Protein AF-A0AAX3JP48-F1 (afdb_monomer)

Nearest PDB structures (foldseek):
  6hpn-assembly1_A  TM=8.699E-01  e=1.052E-04  Borreliella spielmanii A14S
  4aly-assembly1_A  TM=8.432E-01  e=1.158E-04  Borreliella burgdorferi B31
  6fzz-assembly1_A  TM=7.876E-01  e=3.857E-05  Borreliella spielmanii A14S
  7sqc-assembly1_1W  TM=2.234E-01  e=4.475E+00  Chlamydomonas reinhardtii

Sequence (170 aa):
MGAFKILKLTENSKTINSSENKNIRQKLYSSLDWKENTIQKFGQILNAIAINDTKKLTESILEAGVTYTQSNFEETVKTINTKKDNLKKLTLEELKDIKNNLERVEELRKKWQDTVDKIIAEHEADTSGIKSNEETLRNYVDSQYNTILKTELPKIKGLYQKITNNLSKI

Organism: NCBI:txid47466

Mean predicted aligned error: 3.37 Å

Secondary structure (DSSP, 8-state):
--HHHH-B-TTT--BTTSSTTHHHHHHHHHHTTT-HHHHHHHHHHHHHHHTT-TT-HHHHHHIIIIIIIIIHHHHHHHHHHHHGGGGGGS-HHHHHHHHHHHHHHHHHHHHHHHHHHHHHHHHHTTGGGTTS-HHHHHHHHHHHHHHIIIIITTHHHHHHHHHHHHHTT-

Radius of gyration: 17.83 Å; Cα contacts (8 Å, |Δi|>4): 174; chains: 1; bounding box: 47×26×49 Å

pLDDT: mean 94.29, std 5.16, range [60.75, 98.69]

InterPro domains:
  IPR008421 Borrelia lipoprotein paralogus family 54/60 [PF05714] (4-164)

Foldseek 3Di:
DFQQCPDADPVPRDGCPDPVNVLLVVQLCVLLVVPVVLCVLLRVLLRLLNVPVPPCVSVLLSCLRRPLQRPLLVVLVVLCVVCVVVCVVADPVLVVLLVVLNVLSVVLSVVSNVLSVVLSVCVVVCPVVCVVGSVSSNVVCCVPCVCSSPPVSNCSVVSSVSNNVSSVVD

Structure (mmCIF, N/CA/C/O backbone):
data_AF-A0AAX3JP48-F1
#
_entry.id   AF-A0AAX3JP48-F1
#
loop_
_atom_site.group_PDB
_atom_site.id
_atom_site.type_symbol
_atom_site.label_atom_id
_atom_site.label_alt_id
_atom_site.label_comp_id
_atom_site.label_asym_id
_atom_site.label_entity_id
_atom_site.label_seq_id
_atom_site.pdbx_PDB_ins_code
_atom_site.Cartn_x
_atom_site.Cartn_y
_atom_site.Cartn_z
_atom_site.occupancy
_atom_site.B_iso_or_equiv
_atom_site.auth_seq_id
_atom_site.auth_comp_id
_atom_site.auth_asym_id
_atom_site.auth_atom_id
_atom_site.pdbx_PDB_model_num
ATOM 1 N N . MET A 1 1 ? 20.618 -4.641 -9.709 1.00 60.75 1 MET A N 1
ATOM 2 C CA . MET A 1 1 ? 20.555 -4.003 -8.369 1.00 60.75 1 MET A CA 1
ATOM 3 C C . MET A 1 1 ? 19.085 -3.921 -7.959 1.00 60.75 1 MET A C 1
ATOM 5 O O . MET A 1 1 ? 18.270 -3.763 -8.850 1.00 60.75 1 MET A O 1
ATOM 9 N N . GLY A 1 2 ? 18.723 -4.130 -6.686 1.00 81.88 2 GLY A N 1
ATOM 10 C CA . GLY A 1 2 ? 17.310 -4.207 -6.267 1.00 81.88 2 GLY A CA 1
ATOM 11 C C . GLY A 1 2 ? 16.844 -2.969 -5.498 1.00 81.88 2 GLY A C 1
ATOM 12 O O . GLY A 1 2 ? 17.607 -2.464 -4.675 1.00 81.88 2 GLY A O 1
ATOM 13 N N . ALA A 1 3 ? 15.601 -2.533 -5.711 1.00 87.19 3 ALA A N 1
ATOM 14 C CA . ALA A 1 3 ? 14.965 -1.360 -5.110 1.00 87.19 3 ALA A CA 1
ATOM 15 C C . ALA A 1 3 ? 15.175 -1.305 -3.587 1.00 87.19 3 ALA A C 1
ATOM 17 O O . ALA A 1 3 ? 15.675 -0.319 -3.050 1.00 87.19 3 ALA A O 1
ATOM 18 N N . PHE A 1 4 ? 14.932 -2.409 -2.877 1.00 91.06 4 PHE A N 1
ATOM 19 C CA . PHE A 1 4 ? 15.101 -2.448 -1.419 1.00 91.06 4 PHE A CA 1
ATOM 20 C C . PHE A 1 4 ? 16.545 -2.305 -0.931 1.00 91.06 4 PHE A C 1
ATOM 22 O O . PHE A 1 4 ? 16.765 -1.969 0.232 1.00 91.06 4 PHE A O 1
ATOM 29 N N . LYS A 1 5 ? 17.537 -2.577 -1.784 1.00 89.50 5 LYS A N 1
ATOM 30 C CA . LYS A 1 5 ? 18.953 -2.419 -1.429 1.00 89.50 5 LYS A CA 1
ATOM 31 C C . LYS A 1 5 ? 19.428 -0.973 -1.566 1.00 89.50 5 LYS A C 1
ATOM 33 O O . LYS A 1 5 ? 20.449 -0.646 -0.972 1.00 89.50 5 LYS A O 1
ATOM 38 N N . ILE A 1 6 ? 18.712 -0.135 -2.316 1.00 87.56 6 ILE A N 1
ATOM 39 C CA . ILE A 1 6 ? 19.111 1.254 -2.592 1.00 87.56 6 ILE A CA 1
ATOM 40 C C . ILE A 1 6 ? 18.221 2.283 -1.897 1.00 87.56 6 ILE A C 1
ATOM 42 O O . ILE A 1 6 ? 18.716 3.321 -1.467 1.00 87.56 6 ILE A O 1
ATOM 46 N N . LEU A 1 7 ? 16.936 1.979 -1.715 1.00 86.88 7 LEU A N 1
ATOM 47 C CA . LEU A 1 7 ? 15.995 2.880 -1.059 1.00 86.88 7 LEU A CA 1
ATOM 48 C C . LEU A 1 7 ? 16.221 2.864 0.445 1.00 86.88 7 LEU A C 1
ATOM 50 O O . LEU A 1 7 ? 16.200 1.797 1.068 1.00 86.88 7 LEU A O 1
ATOM 54 N N . LYS A 1 8 ? 16.425 4.052 1.011 1.00 86.81 8 LYS A N 1
ATOM 55 C CA . LYS A 1 8 ? 16.599 4.282 2.444 1.00 86.81 8 LYS A CA 1
ATOM 56 C C . LYS A 1 8 ? 15.336 4.890 3.024 1.00 86.81 8 LYS A C 1
ATOM 58 O O . LYS A 1 8 ? 14.752 5.783 2.420 1.00 86.81 8 LYS A O 1
ATOM 63 N N . LEU A 1 9 ? 14.942 4.430 4.204 1.00 82.12 9 LEU A N 1
ATOM 64 C CA . LEU A 1 9 ? 13.871 5.080 4.948 1.00 82.12 9 LEU A CA 1
ATOM 65 C C . LEU A 1 9 ? 14.385 6.374 5.564 1.00 82.12 9 LEU A C 1
ATOM 67 O O . LEU A 1 9 ? 15.464 6.395 6.158 1.00 82.12 9 LEU A O 1
ATOM 71 N N . THR A 1 10 ? 13.586 7.432 5.484 1.00 81.62 10 THR A N 1
ATOM 72 C CA . THR A 1 10 ? 13.906 8.725 6.100 1.00 81.62 10 THR A CA 1
ATOM 73 C C . THR A 1 10 ? 14.058 8.607 7.619 1.00 81.62 10 THR A C 1
ATOM 75 O O . THR A 1 10 ? 14.935 9.239 8.196 1.00 81.62 10 THR A O 1
ATOM 78 N N . GLU A 1 11 ? 13.257 7.750 8.259 1.00 82.06 11 GLU A N 1
ATOM 79 C CA . GLU A 1 11 ? 13.178 7.607 9.721 1.00 82.06 11 GLU A CA 1
ATOM 80 C C . GLU A 1 11 ? 14.475 7.103 10.367 1.00 82.06 11 GLU A C 1
ATOM 82 O O . GLU A 1 11 ? 14.822 7.522 11.467 1.00 82.06 11 GLU A O 1
ATOM 87 N N . ASN A 1 12 ? 15.195 6.193 9.704 1.00 84.69 12 ASN A N 1
ATOM 88 C CA . ASN A 1 12 ? 16.387 5.556 10.274 1.00 84.69 12 ASN A CA 1
ATOM 89 C C . ASN A 1 12 ? 17.603 5.544 9.340 1.00 84.69 12 ASN A C 1
ATOM 91 O O . ASN A 1 12 ? 18.641 4.990 9.697 1.00 84.69 12 ASN A O 1
ATOM 95 N N . SER A 1 13 ? 17.490 6.135 8.145 1.00 88.25 13 SER A N 1
ATOM 96 C CA . SER A 1 13 ? 18.528 6.170 7.103 1.00 88.25 13 SER A CA 1
ATOM 97 C C . SER A 1 13 ? 19.049 4.795 6.648 1.00 88.25 13 SER A C 1
ATOM 99 O O . SER A 1 13 ? 20.018 4.720 5.884 1.00 88.25 13 SER A O 1
ATOM 101 N N . LYS A 1 14 ? 18.413 3.694 7.074 1.00 91.19 14 LYS A N 1
ATOM 102 C CA . LYS A 1 14 ? 18.752 2.326 6.672 1.00 91.19 14 LYS A CA 1
ATOM 103 C C . LYS A 1 14 ? 17.962 1.929 5.435 1.00 91.19 14 LYS A C 1
ATOM 105 O O . LYS A 1 14 ? 16.864 2.425 5.183 1.00 91.19 14 LYS A O 1
ATOM 110 N N . THR A 1 15 ? 18.531 1.020 4.649 1.00 92.44 15 THR A N 1
ATOM 111 C CA . THR A 1 15 ? 17.883 0.525 3.432 1.00 92.44 15 THR A CA 1
ATOM 112 C C . THR A 1 15 ? 16.679 -0.346 3.766 1.00 92.44 15 THR A C 1
ATOM 114 O O . THR A 1 15 ? 16.639 -0.983 4.819 1.00 92.44 15 THR A O 1
ATOM 117 N N . ILE A 1 16 ? 15.696 -0.433 2.873 1.00 91.62 16 ILE A N 1
ATOM 118 C CA . ILE A 1 16 ? 14.503 -1.271 3.093 1.00 91.62 16 ILE A CA 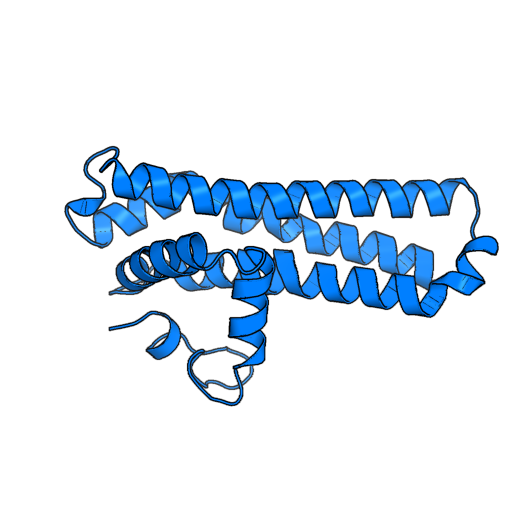1
ATOM 119 C C . ILE A 1 16 ? 14.871 -2.751 3.270 1.00 91.62 16 ILE A C 1
ATOM 121 O O . ILE A 1 16 ? 14.158 -3.485 3.950 1.00 91.62 16 ILE A O 1
ATOM 125 N N . ASN A 1 17 ? 15.994 -3.206 2.708 1.00 93.00 17 ASN A N 1
ATOM 126 C CA . ASN A 1 17 ? 16.496 -4.570 2.877 1.00 93.00 17 ASN A CA 1
ATOM 127 C C . ASN A 1 17 ? 17.091 -4.852 4.272 1.00 93.00 17 ASN A C 1
ATOM 129 O O . ASN A 1 17 ? 17.340 -6.013 4.594 1.00 93.00 17 ASN A O 1
ATOM 133 N N . SER A 1 18 ? 17.332 -3.835 5.103 1.00 93.94 18 SER A N 1
ATOM 134 C CA . SER A 1 18 ? 17.909 -4.042 6.433 1.00 93.94 18 SER A CA 1
ATOM 135 C C . SER A 1 18 ? 16.981 -4.874 7.333 1.00 93.94 18 SER A C 1
ATOM 137 O O . SER A 1 18 ? 15.763 -4.946 7.118 1.00 93.94 18 SER A O 1
ATOM 139 N N . SER A 1 19 ? 17.544 -5.550 8.335 1.00 93.94 19 SER A N 1
ATOM 140 C CA . SER A 1 19 ? 16.766 -6.366 9.277 1.00 93.94 19 SER A CA 1
ATOM 141 C C . SER A 1 19 ? 15.770 -5.519 10.073 1.00 93.94 19 SER A C 1
ATOM 143 O O . SER A 1 19 ? 14.645 -5.964 10.300 1.00 93.94 19 SER A O 1
ATOM 145 N N . GLU A 1 20 ? 16.134 -4.279 10.409 1.00 92.81 20 GLU A N 1
ATOM 146 C CA . GLU A 1 20 ? 15.275 -3.332 11.131 1.00 92.81 20 GLU A CA 1
ATOM 147 C C . GLU A 1 20 ? 14.036 -2.941 10.319 1.00 92.81 20 GLU A C 1
ATOM 149 O O . GLU A 1 20 ? 12.974 -2.686 10.879 1.00 92.81 20 GLU A O 1
ATOM 154 N N . ASN A 1 21 ? 14.143 -2.978 8.990 1.00 94.12 21 ASN A N 1
ATOM 155 C CA . ASN A 1 21 ? 13.076 -2.589 8.073 1.00 94.12 21 ASN A CA 1
ATOM 156 C C . ASN A 1 21 ? 12.239 -3.784 7.583 1.00 94.12 21 ASN A C 1
ATOM 158 O O . ASN A 1 21 ? 11.490 -3.673 6.610 1.00 94.12 21 ASN A O 1
ATOM 162 N N . LYS A 1 22 ? 12.312 -4.937 8.271 1.00 95.50 22 LYS A N 1
ATOM 163 C CA . LYS A 1 22 ? 11.501 -6.128 7.953 1.00 95.50 22 LYS A CA 1
ATOM 164 C C . LYS A 1 22 ? 10.003 -5.817 7.917 1.00 95.50 22 LYS A C 1
ATOM 166 O O . LYS A 1 22 ? 9.331 -6.259 6.988 1.00 95.50 22 LYS A O 1
ATOM 171 N N . ASN A 1 23 ? 9.504 -5.031 8.872 1.00 94.75 23 ASN A N 1
ATOM 172 C CA . ASN A 1 23 ? 8.088 -4.661 8.947 1.00 94.75 23 ASN A CA 1
ATOM 173 C C . ASN A 1 23 ? 7.622 -3.894 7.697 1.00 94.75 23 ASN A C 1
ATOM 175 O O . ASN A 1 23 ? 6.545 -4.151 7.177 1.00 94.75 23 ASN A O 1
ATOM 179 N N . ILE A 1 24 ? 8.457 -3.005 7.151 1.00 95.06 24 ILE A N 1
ATOM 180 C CA . ILE A 1 24 ? 8.131 -2.261 5.924 1.00 95.06 24 ILE A CA 1
ATOM 181 C C . ILE A 1 24 ? 7.936 -3.207 4.739 1.00 95.06 24 ILE A C 1
ATOM 183 O O . ILE A 1 24 ? 6.965 -3.076 3.996 1.00 95.06 24 ILE A O 1
ATOM 187 N N . ARG A 1 25 ? 8.812 -4.210 4.594 1.00 95.88 25 ARG A N 1
ATOM 188 C CA . ARG A 1 25 ? 8.663 -5.233 3.548 1.00 95.88 25 ARG A CA 1
ATOM 189 C C . ARG A 1 25 ? 7.392 -6.050 3.749 1.00 95.88 25 ARG A C 1
ATOM 191 O O . ARG A 1 25 ? 6.640 -6.237 2.802 1.00 95.88 25 ARG A O 1
ATOM 198 N N . GLN A 1 26 ? 7.127 -6.482 4.983 1.00 97.38 26 GLN A N 1
ATOM 199 C CA . GLN A 1 26 ? 5.907 -7.223 5.318 1.00 97.38 26 GLN A CA 1
ATOM 200 C C . GLN A 1 26 ? 4.650 -6.414 5.000 1.00 97.38 26 GLN A C 1
ATOM 202 O O . GLN A 1 26 ? 3.720 -6.962 4.426 1.00 97.38 26 GLN A O 1
ATOM 207 N N . LYS A 1 27 ? 4.639 -5.111 5.288 1.00 97.69 27 LYS A N 1
ATOM 208 C CA . LYS A 1 27 ? 3.519 -4.228 4.953 1.00 97.69 27 LYS A CA 1
ATOM 209 C C . LYS A 1 27 ? 3.304 -4.091 3.450 1.00 97.69 27 LYS A C 1
ATOM 211 O O . LYS A 1 27 ? 2.161 -4.143 3.011 1.00 97.69 27 LYS A O 1
ATOM 216 N N . LEU A 1 28 ? 4.370 -3.970 2.655 1.00 97.62 28 LEU A N 1
ATOM 217 C CA . LEU A 1 28 ? 4.227 -3.972 1.196 1.00 97.62 28 LEU A CA 1
ATOM 218 C C . LEU A 1 28 ? 3.664 -5.308 0.687 1.00 97.62 28 LEU A C 1
ATOM 220 O O . LEU A 1 28 ? 2.837 -5.323 -0.212 1.00 97.62 28 LEU A O 1
ATOM 224 N N . TYR A 1 29 ? 4.090 -6.435 1.257 1.00 98.31 29 TYR A N 1
ATOM 225 C CA . TYR A 1 29 ? 3.579 -7.747 0.851 1.00 98.31 29 TYR A CA 1
ATOM 226 C C . TYR A 1 29 ? 2.119 -7.943 1.269 1.00 98.31 29 TYR A C 1
ATOM 228 O O . TYR A 1 29 ? 1.308 -8.407 0.471 1.00 98.31 29 TYR A O 1
ATOM 236 N N . SER A 1 30 ? 1.762 -7.523 2.484 1.00 98.31 30 SER A N 1
ATOM 237 C CA . SER A 1 30 ? 0.384 -7.534 2.976 1.00 98.31 30 SER A CA 1
ATOM 238 C C . SER A 1 30 ? -0.535 -6.604 2.181 1.00 98.31 30 SER A C 1
ATOM 240 O O . SER A 1 30 ? -1.707 -6.927 2.029 1.00 98.31 30 SER A O 1
ATOM 242 N N . SER A 1 31 ? -0.036 -5.484 1.641 1.00 98.31 31 SER A N 1
ATOM 243 C CA . SER A 1 31 ? -0.848 -4.602 0.784 1.00 98.31 31 SER A CA 1
ATOM 244 C C . SER A 1 31 ? -1.244 -5.262 -0.543 1.00 98.31 31 SER A C 1
ATOM 246 O O . SER A 1 31 ? -2.193 -4.825 -1.193 1.00 98.31 31 SER A O 1
ATOM 248 N N . LEU A 1 32 ? -0.536 -6.329 -0.923 1.00 98.38 32 LEU A N 1
ATOM 249 C CA . LEU A 1 32 ? -0.777 -7.168 -2.097 1.00 98.38 32 LEU A CA 1
ATOM 250 C C . LEU A 1 32 ? -1.324 -8.554 -1.714 1.00 98.38 32 LEU A C 1
ATOM 252 O O . LEU A 1 32 ? -1.186 -9.508 -2.479 1.00 98.38 32 LEU A O 1
ATOM 256 N N . ASP A 1 33 ? -1.907 -8.678 -0.518 1.00 97.62 33 ASP A N 1
ATOM 257 C CA . ASP A 1 33 ? -2.492 -9.909 0.031 1.00 97.62 33 ASP A CA 1
ATOM 258 C C . ASP A 1 33 ? -1.550 -11.119 0.011 1.00 97.62 33 ASP A C 1
ATOM 260 O O . ASP A 1 33 ? -1.990 -12.257 -0.146 1.00 97.62 33 ASP A O 1
ATOM 264 N N . TRP A 1 34 ? -0.238 -10.891 0.134 1.00 97.88 34 TRP A N 1
ATOM 265 C CA . TRP A 1 34 ? 0.770 -11.953 0.064 1.00 97.88 34 TRP A CA 1
ATOM 266 C C . TRP A 1 34 ? 0.717 -12.785 -1.230 1.00 97.88 34 TRP A C 1
ATOM 268 O O . TRP A 1 34 ? 1.224 -13.907 -1.264 1.00 97.88 34 TRP A O 1
ATOM 278 N N . LYS A 1 35 ? 0.151 -12.241 -2.317 1.00 98.12 35 LYS A N 1
ATOM 279 C CA . LYS A 1 35 ? 0.127 -12.887 -3.635 1.00 98.12 35 LYS A CA 1
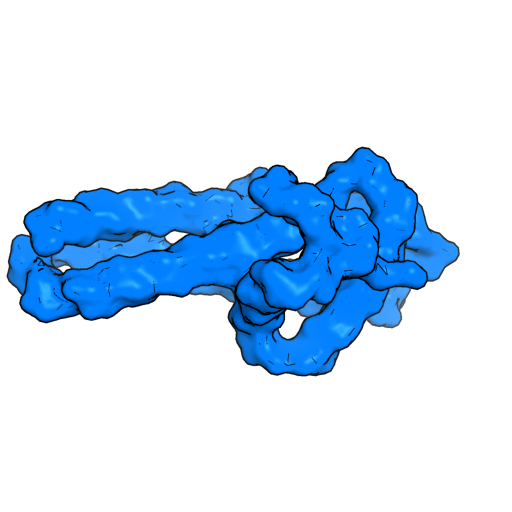ATOM 280 C C . LYS A 1 35 ? 1.549 -12.955 -4.190 1.00 98.12 35 LYS A C 1
ATOM 282 O O . LYS A 1 35 ? 2.019 -12.027 -4.844 1.00 98.12 35 LYS A O 1
ATOM 287 N N . GLU A 1 36 ? 2.245 -14.056 -3.912 1.00 97.38 36 GLU A N 1
ATOM 288 C CA . GLU A 1 36 ? 3.684 -14.200 -4.162 1.00 97.38 36 GLU A CA 1
ATOM 289 C C . GLU A 1 36 ? 4.067 -13.892 -5.614 1.00 97.38 36 GLU A C 1
ATOM 291 O O . GLU A 1 36 ? 4.990 -13.117 -5.851 1.00 97.38 36 GLU A O 1
ATOM 296 N N . ASN A 1 37 ? 3.316 -14.418 -6.584 1.00 97.75 37 ASN A N 1
ATOM 297 C CA . ASN A 1 37 ? 3.555 -14.154 -8.003 1.00 97.75 37 ASN A CA 1
ATOM 298 C C . ASN A 1 37 ? 3.440 -12.654 -8.346 1.00 97.75 37 ASN A C 1
ATOM 300 O O . ASN A 1 37 ? 4.309 -12.109 -9.024 1.00 97.75 37 ASN A O 1
ATOM 304 N N . THR A 1 38 ? 2.414 -11.966 -7.831 1.00 98.12 38 THR A N 1
ATOM 305 C CA . THR A 1 38 ? 2.251 -10.509 -7.987 1.00 98.12 38 THR A CA 1
ATOM 306 C C . THR A 1 38 ? 3.426 -9.767 -7.356 1.00 98.12 38 THR A C 1
ATOM 308 O O . THR A 1 38 ? 4.017 -8.899 -7.993 1.00 98.12 38 THR A O 1
ATOM 311 N N . ILE A 1 39 ? 3.826 -10.143 -6.138 1.00 98.38 39 ILE A N 1
ATOM 312 C CA . ILE A 1 39 ? 4.948 -9.524 -5.418 1.00 98.38 39 ILE A CA 1
ATOM 313 C C . ILE A 1 39 ? 6.264 -9.694 -6.184 1.00 98.38 39 ILE A C 1
ATOM 315 O O . ILE A 1 39 ? 7.030 -8.738 -6.301 1.00 98.38 39 ILE A O 1
ATOM 319 N N . GLN A 1 40 ? 6.536 -10.885 -6.718 1.00 97.56 40 GLN A N 1
ATOM 320 C CA . GLN A 1 40 ? 7.759 -11.160 -7.472 1.00 97.56 40 GLN A CA 1
ATOM 321 C C . GLN A 1 40 ? 7.808 -10.355 -8.776 1.00 97.56 40 GLN A C 1
ATOM 323 O O . GLN A 1 40 ? 8.794 -9.652 -9.017 1.00 97.56 40 GLN A O 1
ATOM 328 N N . LYS A 1 41 ? 6.738 -10.399 -9.582 1.00 98.12 41 LYS A N 1
ATOM 329 C CA . LYS A 1 41 ? 6.638 -9.647 -10.844 1.00 98.12 41 LYS A CA 1
ATOM 330 C C . LYS A 1 41 ? 6.732 -8.142 -10.609 1.00 98.12 41 LYS A C 1
ATOM 332 O O . LYS A 1 41 ? 7.545 -7.460 -11.233 1.00 98.12 41 LYS A O 1
ATOM 337 N N . PHE A 1 42 ? 5.966 -7.631 -9.648 1.00 97.88 42 PHE A N 1
ATOM 338 C CA . PHE A 1 42 ? 6.014 -6.220 -9.291 1.00 97.88 42 PHE A CA 1
ATOM 339 C C . PHE A 1 42 ? 7.384 -5.815 -8.749 1.00 97.88 42 PHE A C 1
ATOM 341 O O . PHE A 1 42 ? 7.896 -4.758 -9.099 1.00 97.88 42 PHE A O 1
ATOM 348 N N . GLY A 1 43 ? 8.024 -6.668 -7.946 1.00 96.31 43 GLY A N 1
ATOM 349 C CA . GLY A 1 43 ? 9.366 -6.430 -7.424 1.00 96.31 43 GLY A CA 1
ATOM 350 C C . GLY A 1 43 ? 10.421 -6.292 -8.524 1.00 96.31 43 GLY A C 1
ATOM 351 O O . GLY A 1 43 ? 11.316 -5.456 -8.407 1.00 96.31 43 GLY A O 1
ATOM 352 N N . GL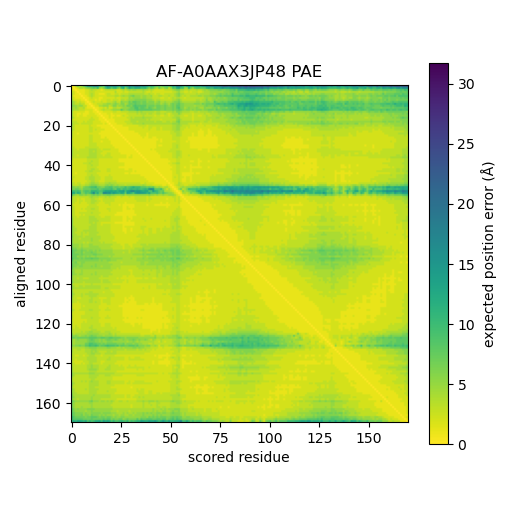N A 1 44 ? 10.313 -7.058 -9.613 1.00 95.56 44 GLN A N 1
ATOM 353 C CA . GLN A 1 44 ? 11.193 -6.915 -10.779 1.00 95.56 44 GLN A CA 1
ATOM 354 C C . GLN A 1 44 ? 10.994 -5.565 -11.478 1.00 95.56 44 GLN A C 1
ATOM 356 O O . GLN A 1 44 ? 11.975 -4.864 -11.732 1.00 95.56 44 GLN A O 1
ATOM 361 N N . ILE A 1 45 ? 9.741 -5.167 -11.706 1.00 96.12 45 ILE A N 1
ATOM 362 C CA . ILE A 1 45 ? 9.391 -3.865 -12.297 1.00 96.12 45 ILE A CA 1
ATOM 363 C C . ILE A 1 45 ? 9.881 -2.722 -11.401 1.00 96.12 45 ILE A C 1
ATOM 365 O O . ILE A 1 45 ? 10.511 -1.779 -11.874 1.00 96.12 45 ILE A O 1
ATOM 369 N N . LEU A 1 46 ? 9.670 -2.833 -10.089 1.00 95.50 46 LEU A N 1
ATOM 370 C CA . LEU A 1 46 ? 10.121 -1.847 -9.114 1.00 95.50 46 LEU A CA 1
ATOM 371 C C . LEU A 1 46 ? 11.648 -1.707 -9.114 1.00 95.50 46 LEU A C 1
ATOM 373 O O . LEU A 1 46 ? 12.161 -0.598 -9.003 1.00 95.50 46 LEU A O 1
ATOM 377 N N . ASN A 1 47 ? 12.385 -2.813 -9.266 1.00 94.06 47 ASN A N 1
ATOM 378 C CA . ASN A 1 47 ? 13.841 -2.772 -9.395 1.00 94.06 47 ASN A CA 1
ATOM 379 C C . ASN A 1 47 ? 14.278 -1.997 -10.643 1.00 94.06 47 ASN A C 1
ATOM 381 O O . ASN A 1 47 ? 15.224 -1.220 -10.546 1.00 94.06 47 ASN A O 1
ATOM 385 N N . ALA A 1 48 ? 13.601 -2.197 -11.778 1.00 93.56 48 ALA A N 1
ATOM 386 C CA . ALA A 1 48 ? 13.881 -1.475 -13.018 1.00 93.56 48 ALA A CA 1
ATOM 387 C C . ALA A 1 48 ? 13.568 0.023 -12.876 1.00 93.56 48 ALA A C 1
ATOM 389 O O . ALA A 1 48 ? 14.403 0.866 -13.201 1.00 93.56 48 ALA A O 1
ATOM 390 N N . ILE A 1 49 ? 12.416 0.361 -12.288 1.00 93.38 49 ILE A N 1
ATOM 391 C CA . ILE A 1 49 ? 12.037 1.744 -11.971 1.00 93.38 49 ILE A CA 1
ATOM 392 C C . ILE A 1 49 ? 13.100 2.409 -11.094 1.00 93.38 49 ILE A C 1
ATOM 394 O O . ILE A 1 49 ? 13.493 3.532 -11.379 1.00 93.38 49 ILE A O 1
ATOM 398 N N . ALA A 1 50 ? 13.610 1.718 -10.075 1.00 91.44 50 ALA A N 1
ATOM 399 C CA . ALA A 1 50 ? 14.532 2.301 -9.105 1.00 91.44 50 ALA A CA 1
ATOM 400 C C . ALA A 1 50 ? 15.934 2.625 -9.669 1.00 91.44 50 ALA A C 1
ATOM 402 O O . ALA A 1 50 ? 16.695 3.368 -9.042 1.00 91.44 50 ALA A O 1
ATOM 403 N N . ILE A 1 51 ? 16.306 2.086 -10.835 1.00 89.00 51 ILE A N 1
ATOM 404 C CA . ILE A 1 51 ? 17.580 2.401 -11.498 1.00 89.00 51 ILE A CA 1
ATOM 405 C C . ILE A 1 51 ? 17.527 3.844 -12.000 1.00 89.00 51 ILE A C 1
ATOM 407 O O . ILE A 1 51 ? 16.758 4.147 -12.899 1.00 89.00 51 ILE A O 1
ATOM 411 N N . ASN A 1 52 ? 18.369 4.735 -11.472 1.00 82.19 52 ASN A N 1
ATOM 412 C CA . ASN A 1 52 ? 18.390 6.157 -11.849 1.00 82.19 52 ASN A CA 1
ATOM 413 C C . ASN A 1 52 ? 17.027 6.862 -11.657 1.00 82.19 52 ASN A C 1
ATOM 415 O O . ASN A 1 52 ? 16.652 7.728 -12.448 1.00 82.19 52 ASN A O 1
ATOM 419 N N . ASP A 1 53 ? 16.276 6.493 -10.612 1.00 82.88 53 ASP A N 1
ATOM 420 C CA . ASP A 1 53 ? 14.998 7.130 -10.271 1.00 82.88 53 ASP A CA 1
ATOM 421 C C . ASP A 1 53 ? 15.190 8.550 -9.718 1.00 82.88 53 ASP A C 1
ATOM 423 O O . ASP A 1 53 ? 15.232 8.787 -8.511 1.00 82.88 53 ASP A O 1
ATOM 427 N N . THR A 1 54 ? 15.290 9.522 -10.618 1.00 72.25 54 THR A N 1
ATOM 428 C CA . THR A 1 54 ? 15.387 10.948 -10.278 1.00 72.25 54 THR A CA 1
ATOM 429 C C . THR A 1 54 ? 14.046 11.558 -9.867 1.00 72.25 54 THR A C 1
ATOM 431 O O . THR A 1 54 ? 14.018 12.614 -9.236 1.00 72.25 54 THR A O 1
ATOM 434 N N . LYS A 1 55 ? 12.929 10.897 -10.195 1.00 69.75 55 LYS A N 1
ATOM 435 C CA . LYS A 1 55 ? 11.564 11.398 -9.979 1.00 69.75 55 LYS A CA 1
ATOM 436 C C . LYS A 1 55 ? 10.964 10.989 -8.635 1.00 69.75 55 LYS A C 1
ATOM 438 O O . LYS A 1 55 ? 9.828 11.371 -8.347 1.00 69.75 55 LYS A O 1
ATOM 443 N N . LYS A 1 56 ? 11.694 10.214 -7.823 1.00 86.06 56 LYS A N 1
ATOM 444 C CA . LYS A 1 56 ? 11.198 9.632 -6.562 1.00 86.06 56 LYS A CA 1
ATOM 445 C C . LYS A 1 56 ? 9.917 8.814 -6.765 1.00 86.06 56 LYS A C 1
ATOM 447 O O . LYS A 1 56 ? 9.048 8.736 -5.887 1.00 86.06 56 LYS A O 1
ATOM 452 N N . LEU A 1 57 ? 9.775 8.210 -7.943 1.00 91.69 57 LEU A N 1
ATOM 453 C CA . LEU A 1 57 ? 8.610 7.396 -8.269 1.00 91.69 57 LEU A CA 1
ATOM 454 C C . LEU A 1 57 ? 8.570 6.154 -7.375 1.00 91.69 57 LEU A C 1
ATOM 456 O O . LEU A 1 57 ? 7.515 5.794 -6.859 1.00 91.69 57 LEU A O 1
ATOM 460 N N . THR A 1 58 ? 9.728 5.553 -7.120 1.00 91.81 58 THR A N 1
ATOM 461 C CA . THR A 1 58 ? 9.858 4.376 -6.261 1.00 91.81 58 THR A CA 1
ATOM 462 C C . THR A 1 58 ? 9.463 4.688 -4.819 1.00 91.81 58 THR A C 1
ATOM 464 O O . THR A 1 58 ? 8.772 3.888 -4.195 1.00 91.81 58 THR A O 1
ATOM 467 N N . GLU A 1 59 ? 9.838 5.863 -4.297 1.00 90.44 59 GLU A N 1
ATOM 468 C CA . GLU A 1 59 ? 9.390 6.333 -2.976 1.00 90.44 59 GLU A CA 1
ATOM 469 C C . GLU A 1 59 ? 7.863 6.469 -2.938 1.00 90.44 59 GLU A C 1
ATOM 471 O O . GLU A 1 59 ? 7.224 5.974 -2.014 1.00 90.44 59 GLU A O 1
ATOM 476 N N . SER A 1 60 ? 7.272 7.056 -3.982 1.00 93.75 60 SER A N 1
ATOM 477 C CA . SER A 1 60 ? 5.818 7.255 -4.084 1.00 93.75 60 SER A CA 1
ATOM 478 C C . SER A 1 60 ? 5.052 5.928 -4.146 1.00 93.75 60 SER A C 1
ATOM 480 O O . SER A 1 60 ? 4.032 5.762 -3.482 1.00 93.75 60 SER A O 1
ATOM 482 N N . ILE A 1 61 ? 5.559 4.958 -4.915 1.00 96.06 61 ILE A N 1
ATOM 483 C CA . ILE A 1 61 ? 4.995 3.604 -5.006 1.00 96.06 61 ILE A CA 1
ATOM 484 C C . ILE A 1 61 ? 5.058 2.901 -3.646 1.00 96.06 61 ILE A C 1
ATOM 486 O O . ILE A 1 61 ? 4.091 2.265 -3.220 1.00 96.06 61 ILE A O 1
ATOM 490 N N . LEU A 1 62 ? 6.190 3.011 -2.949 1.00 94.25 62 LEU A N 1
ATOM 491 C CA . LEU A 1 62 ? 6.342 2.407 -1.631 1.00 94.25 62 LEU A CA 1
ATOM 492 C C . LEU A 1 62 ? 5.435 3.054 -0.597 1.00 94.25 62 LEU A C 1
ATOM 494 O O . LEU A 1 62 ? 4.812 2.335 0.178 1.00 94.25 62 LEU A O 1
ATOM 498 N N . GLU A 1 63 ? 5.333 4.380 -0.584 1.00 94.19 63 GLU A N 1
ATOM 499 C CA . GLU A 1 63 ? 4.451 5.093 0.337 1.00 94.19 63 GLU A CA 1
ATOM 500 C C . GLU A 1 63 ? 2.980 4.718 0.094 1.00 94.19 63 GLU A C 1
ATOM 502 O O . GLU A 1 63 ? 2.250 4.436 1.049 1.00 94.19 63 GLU A O 1
ATOM 507 N N . ALA A 1 64 ? 2.574 4.603 -1.175 1.00 96.62 64 ALA A N 1
ATOM 508 C CA . ALA A 1 64 ? 1.260 4.110 -1.573 1.00 96.62 64 ALA A CA 1
ATOM 509 C C . ALA A 1 64 ? 0.948 2.724 -0.995 1.00 96.62 64 ALA A C 1
ATOM 511 O O . ALA A 1 64 ? -0.078 2.556 -0.328 1.00 96.62 64 ALA A O 1
ATOM 512 N N . GLY A 1 65 ? 1.832 1.745 -1.191 1.00 97.12 65 GLY A N 1
ATOM 513 C CA . GLY A 1 65 ? 1.614 0.383 -0.699 1.00 97.12 65 GLY A CA 1
ATOM 514 C C . GLY A 1 65 ? 1.756 0.244 0.822 1.00 97.12 65 GLY A C 1
ATOM 515 O O . GLY A 1 65 ? 0.904 -0.351 1.481 1.00 97.12 65 GLY A O 1
ATOM 516 N N . VAL A 1 66 ? 2.827 0.790 1.399 1.00 96.62 66 VAL A N 1
ATOM 517 C CA . VAL A 1 66 ? 3.203 0.584 2.807 1.00 96.62 66 VAL A CA 1
ATOM 518 C C . VAL A 1 66 ? 2.421 1.498 3.741 1.00 96.62 66 VAL A C 1
ATOM 520 O O . VAL A 1 66 ? 1.834 1.025 4.718 1.00 96.62 66 VAL A O 1
ATOM 523 N N . THR A 1 67 ? 2.451 2.804 3.488 1.00 94.75 67 THR A N 1
ATOM 524 C CA . THR A 1 67 ? 1.928 3.809 4.419 1.00 94.75 67 THR A CA 1
ATOM 525 C C . THR A 1 67 ? 0.435 3.977 4.211 1.00 94.75 67 THR A C 1
ATOM 527 O O . THR A 1 67 ? -0.349 3.720 5.127 1.00 94.75 67 THR A O 1
ATOM 530 N N . TYR A 1 68 ? 0.032 4.364 2.999 1.00 95.44 68 TYR A N 1
ATOM 531 C CA . TYR A 1 68 ? -1.359 4.714 2.738 1.00 95.44 68 TYR A CA 1
ATOM 532 C C . TYR A 1 68 ? -2.269 3.495 2.765 1.00 95.44 68 TYR A C 1
ATOM 534 O O . TYR A 1 68 ? -3.288 3.533 3.449 1.00 95.44 68 TYR A O 1
ATOM 542 N N . THR A 1 69 ? -1.882 2.416 2.087 1.00 96.25 69 THR A N 1
ATOM 543 C CA . THR A 1 69 ? -2.746 1.244 1.919 1.00 96.25 69 THR A CA 1
ATOM 544 C C . THR A 1 69 ? -2.716 0.307 3.124 1.00 96.25 69 THR A C 1
ATOM 546 O O . THR A 1 69 ? -3.773 -0.065 3.639 1.00 96.25 69 THR A O 1
ATOM 549 N N . GLN A 1 70 ? -1.526 -0.093 3.589 1.00 97.38 70 GLN A N 1
ATOM 550 C CA . GLN A 1 70 ? -1.424 -1.134 4.614 1.00 97.38 70 GLN A CA 1
ATOM 551 C C . GLN A 1 70 ? -1.343 -0.598 6.042 1.00 97.38 70 GLN A C 1
ATOM 553 O O . GLN A 1 70 ? -2.106 -1.052 6.890 1.00 97.38 70 GLN A O 1
ATOM 558 N N . SER A 1 71 ? -0.460 0.363 6.328 1.00 95.88 71 SER A N 1
ATOM 559 C CA . SER A 1 71 ? -0.270 0.849 7.706 1.00 95.88 71 SER A CA 1
ATOM 560 C C . SER A 1 71 ? -1.540 1.484 8.264 1.00 95.88 71 SER A C 1
ATOM 562 O O . SER A 1 71 ? -1.981 1.102 9.346 1.00 95.88 71 SER A O 1
ATOM 564 N N . ASN A 1 72 ? -2.164 2.391 7.505 1.00 94.50 72 ASN A N 1
ATOM 565 C CA . ASN A 1 72 ? -3.412 3.028 7.931 1.00 94.50 72 ASN A CA 1
ATOM 566 C C . ASN A 1 72 ? -4.540 2.005 8.121 1.00 94.50 72 ASN A C 1
ATOM 568 O O . ASN A 1 72 ? -5.343 2.139 9.041 1.00 94.50 72 ASN A O 1
ATOM 572 N N . PHE A 1 73 ? -4.612 0.972 7.277 1.00 94.12 73 PHE A N 1
ATOM 573 C CA . PHE A 1 73 ? -5.614 -0.083 7.420 1.00 94.12 73 PHE A CA 1
ATOM 574 C C . PHE A 1 73 ? -5.398 -0.914 8.687 1.00 94.12 73 PHE A C 1
ATOM 576 O O . PHE A 1 73 ? -6.332 -1.081 9.469 1.00 94.12 73 PHE A O 1
ATOM 583 N N . GLU A 1 74 ? -4.172 -1.387 8.928 1.00 95.31 74 GLU A N 1
ATOM 584 C CA . GLU A 1 74 ? -3.826 -2.136 10.143 1.00 95.31 74 GLU A CA 1
ATOM 585 C C . GLU A 1 74 ? -4.140 -1.323 11.404 1.00 95.31 74 GLU A C 1
ATOM 587 O O . GLU A 1 74 ? -4.710 -1.848 12.362 1.00 95.31 74 GLU A O 1
ATOM 592 N N . GLU A 1 75 ? -3.821 -0.028 11.394 1.00 93.38 75 GLU A N 1
ATOM 593 C CA . GLU A 1 75 ? -4.117 0.885 12.497 1.00 93.38 75 GLU A CA 1
ATOM 594 C C . GLU A 1 75 ? -5.626 1.093 12.687 1.00 93.38 75 GLU A C 1
ATOM 596 O O . GLU A 1 75 ? -6.116 1.065 13.821 1.00 93.38 75 GLU A O 1
ATOM 601 N N . THR A 1 76 ? -6.380 1.220 11.592 1.00 91.81 76 THR A N 1
ATOM 602 C CA . THR A 1 76 ? -7.846 1.326 11.620 1.00 91.81 76 THR A CA 1
ATOM 603 C C . THR A 1 76 ? -8.467 0.080 12.254 1.00 91.81 76 THR A C 1
ATOM 605 O O . THR A 1 76 ? -9.236 0.184 13.213 1.00 91.81 76 THR A O 1
ATOM 608 N N . VAL A 1 77 ? -8.096 -1.108 11.764 1.00 93.56 77 VAL A N 1
ATOM 609 C CA . VAL A 1 77 ? -8.596 -2.395 12.270 1.00 93.56 77 VAL A CA 1
ATOM 610 C C . VAL A 1 77 ? -8.233 -2.573 13.741 1.00 93.56 77 VAL A C 1
ATOM 612 O O . VAL A 1 77 ? -9.089 -2.941 14.549 1.00 93.56 77 VAL A O 1
ATOM 615 N N . LYS A 1 78 ? -6.988 -2.258 14.118 1.00 95.06 78 LYS A N 1
ATOM 616 C CA . LYS A 1 78 ? -6.537 -2.303 15.513 1.00 95.06 78 LYS A CA 1
ATOM 617 C C . LYS A 1 78 ? -7.384 -1.390 16.400 1.00 95.06 78 LYS A C 1
ATOM 619 O O . LYS A 1 78 ? -7.863 -1.840 17.438 1.00 95.06 78 LYS A O 1
ATOM 624 N N . THR A 1 79 ? -7.605 -0.145 15.981 1.00 93.69 79 THR A N 1
ATOM 625 C CA . THR A 1 79 ? -8.369 0.852 16.748 1.00 93.69 79 THR A CA 1
ATOM 626 C C . THR A 1 79 ? -9.815 0.411 16.963 1.00 93.69 79 THR A C 1
ATOM 628 O O . THR A 1 79 ? -10.320 0.486 18.086 1.00 93.69 79 THR A O 1
ATOM 631 N N . ILE A 1 80 ? -10.467 -0.113 15.921 1.00 94.38 80 ILE A N 1
ATOM 632 C CA . ILE A 1 80 ? -11.826 -0.663 16.024 1.00 94.38 80 ILE A CA 1
ATOM 633 C C . ILE A 1 80 ? -11.847 -1.857 16.972 1.00 94.38 80 ILE A C 1
ATOM 635 O O . ILE A 1 80 ? -12.680 -1.906 17.875 1.00 94.38 80 ILE A O 1
ATOM 639 N N . ASN A 1 81 ? -10.918 -2.802 16.810 1.00 96.19 81 ASN A N 1
ATOM 640 C CA . ASN A 1 81 ? -10.880 -4.008 17.631 1.00 96.19 81 ASN A CA 1
ATOM 641 C C . ASN A 1 81 ? -10.670 -3.688 19.121 1.00 96.19 81 ASN A C 1
ATOM 643 O O . ASN A 1 81 ? -11.301 -4.315 19.967 1.00 96.19 81 ASN A O 1
ATOM 647 N N . THR A 1 82 ? -9.852 -2.683 19.452 1.00 96.31 82 THR A N 1
ATOM 648 C CA . THR A 1 82 ? -9.657 -2.222 20.838 1.00 96.31 82 THR A CA 1
ATOM 649 C C . THR A 1 82 ? -10.929 -1.630 21.454 1.00 96.31 82 THR A C 1
ATOM 651 O O . THR A 1 82 ? -11.117 -1.731 22.663 1.00 96.31 82 THR A O 1
ATOM 654 N N . LYS A 1 83 ? -11.816 -1.032 20.651 1.00 95.81 83 LYS A N 1
ATOM 655 C CA . LYS A 1 83 ? -13.035 -0.348 21.122 1.00 95.81 83 LYS A CA 1
ATOM 656 C C . LYS A 1 83 ? -14.327 -1.114 20.828 1.00 95.81 83 LYS A C 1
ATOM 658 O O . LYS A 1 83 ? -15.409 -0.599 21.103 1.00 95.81 83 LYS A O 1
ATOM 663 N N . LYS A 1 84 ? -14.236 -2.337 20.297 1.00 95.31 84 LYS A N 1
ATOM 664 C CA . LYS A 1 84 ? -15.379 -3.097 19.766 1.00 95.31 84 LYS A CA 1
ATOM 665 C C . LYS A 1 84 ? -16.533 -3.248 20.765 1.00 95.31 84 LYS A C 1
ATOM 667 O O . LYS A 1 84 ? -17.686 -3.043 20.399 1.00 95.31 84 LYS A O 1
ATOM 672 N N . ASP A 1 85 ? -16.227 -3.498 22.038 1.00 96.88 85 ASP A N 1
ATOM 673 C CA . ASP A 1 85 ? -17.236 -3.720 23.085 1.00 96.88 85 ASP A CA 1
ATOM 674 C C . ASP A 1 85 ? -17.949 -2.419 23.502 1.00 96.88 85 ASP A C 1
ATOM 676 O O . ASP A 1 85 ? -19.054 -2.439 24.056 1.00 96.88 85 ASP A O 1
ATOM 680 N N . ASN A 1 86 ? -17.337 -1.273 23.187 1.00 96.94 86 ASN A N 1
ATOM 681 C CA . ASN A 1 86 ? -17.868 0.060 23.446 1.00 96.94 86 ASN A CA 1
ATOM 682 C C . ASN A 1 86 ? -18.599 0.663 22.237 1.00 96.94 86 ASN A C 1
ATOM 684 O O . ASN A 1 86 ? -19.207 1.718 22.394 1.00 96.94 86 ASN A O 1
ATOM 688 N N . LEU A 1 87 ? -18.611 0.010 21.066 1.00 95.88 87 LEU A N 1
ATOM 689 C CA . LEU A 1 87 ? -19.301 0.521 19.868 1.00 95.88 87 LEU A CA 1
ATOM 690 C C . LEU A 1 87 ? -20.790 0.794 20.117 1.00 95.88 87 LEU A C 1
ATOM 692 O O . LEU A 1 87 ? -21.344 1.731 19.556 1.00 95.88 87 LEU A O 1
ATOM 696 N N . LYS A 1 88 ? -21.418 0.041 21.029 1.00 95.81 88 LYS A N 1
ATOM 697 C CA . LYS A 1 88 ? -22.808 0.251 21.472 1.00 95.81 88 LYS A CA 1
ATOM 698 C C . LYS A 1 88 ? -23.082 1.619 22.116 1.00 95.81 88 LYS A C 1
ATOM 700 O O . LYS A 1 88 ? -24.241 1.958 22.317 1.00 95.81 88 LYS A O 1
ATOM 705 N N . LYS A 1 89 ? -22.040 2.366 22.499 1.00 97.06 89 LYS A N 1
ATOM 706 C CA . LYS A 1 89 ? -22.152 3.720 23.063 1.00 97.06 89 LYS A CA 1
ATOM 707 C C . LYS A 1 89 ? -22.267 4.803 21.98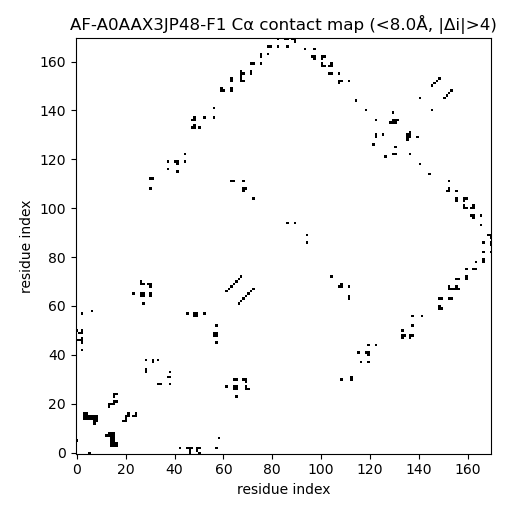3 1.00 97.06 89 LYS A C 1
ATOM 709 O O . LYS A 1 89 ? -22.589 5.936 22.319 1.00 97.06 89 LYS A O 1
ATOM 714 N N . LEU A 1 90 ? -21.980 4.474 20.722 1.00 96.94 90 LEU A N 1
ATOM 715 C CA . LEU A 1 90 ? -22.120 5.390 19.593 1.00 96.94 90 LEU A CA 1
ATOM 716 C C . LEU A 1 90 ? -23.562 5.416 19.085 1.00 96.94 90 LEU A C 1
ATOM 718 O O . LEU A 1 90 ? -24.300 4.432 19.173 1.00 96.94 90 LEU A O 1
ATOM 722 N N . THR A 1 91 ? -23.945 6.543 18.499 1.00 97.25 91 THR A N 1
ATOM 723 C CA . THR A 1 91 ? -25.209 6.678 17.774 1.00 97.25 91 THR A CA 1
ATOM 724 C C . THR A 1 91 ? -25.201 5.843 16.491 1.00 97.25 91 THR A C 1
ATOM 726 O O . THR A 1 91 ? -24.154 5.512 15.929 1.00 97.25 91 THR A O 1
ATOM 729 N N . LEU A 1 92 ? -26.393 5.536 15.969 1.00 97.12 92 LEU A N 1
ATOM 730 C CA . LEU A 1 92 ? -26.526 4.843 14.685 1.00 97.12 92 LEU A CA 1
ATOM 731 C C . LEU A 1 92 ? -25.850 5.611 13.536 1.00 97.12 92 LEU A C 1
ATOM 733 O O . LEU A 1 92 ? -25.305 4.992 12.625 1.00 97.12 92 LEU A O 1
ATOM 737 N N . GLU A 1 93 ? -25.895 6.943 13.561 1.00 97.12 93 GLU A N 1
ATOM 738 C CA . GLU A 1 93 ? -25.270 7.786 12.540 1.00 97.12 93 GLU A CA 1
ATOM 739 C C . GLU A 1 93 ? -23.741 7.676 12.571 1.00 97.12 93 GLU A C 1
ATOM 741 O O . GLU A 1 93 ? -23.125 7.457 11.530 1.00 97.12 93 GLU A O 1
ATOM 746 N N . GLU A 1 94 ? -23.132 7.706 13.756 1.00 96.62 94 GLU A N 1
ATOM 747 C CA . GLU A 1 94 ? -21.683 7.524 13.919 1.00 96.62 94 GLU A CA 1
ATOM 748 C C . GLU A 1 94 ? -21.223 6.126 13.491 1.00 96.62 94 GLU A C 1
ATOM 750 O O . GLU A 1 94 ? -20.193 5.982 12.830 1.00 96.62 94 GLU A O 1
ATOM 755 N N . LEU A 1 95 ? -22.001 5.088 13.819 1.00 97.38 95 LEU A N 1
ATOM 756 C CA . LEU A 1 95 ? -21.723 3.720 13.376 1.00 97.38 95 LEU A CA 1
ATOM 757 C C . LEU A 1 95 ? -21.805 3.592 11.848 1.00 97.38 95 LEU A C 1
ATOM 759 O O . LEU A 1 95 ? -20.952 2.942 11.238 1.00 97.38 95 LEU A O 1
ATOM 763 N N . LYS A 1 96 ? -22.797 4.235 11.218 1.00 97.62 96 LYS A N 1
ATOM 764 C CA . LYS A 1 96 ? -22.909 4.301 9.753 1.00 97.62 96 LYS A CA 1
ATOM 765 C C . LYS A 1 96 ? -21.728 5.044 9.136 1.00 97.62 96 LYS A C 1
ATOM 767 O O . LYS A 1 96 ? -21.189 4.571 8.141 1.00 97.62 96 LYS A O 1
ATOM 772 N N . ASP A 1 97 ? -21.301 6.162 9.718 1.00 96.88 97 ASP A N 1
ATOM 773 C CA . ASP A 1 97 ? -20.148 6.912 9.216 1.00 96.88 97 ASP A CA 1
ATOM 774 C C . ASP A 1 97 ? -18.847 6.096 9.319 1.00 96.88 97 ASP A C 1
ATOM 776 O O . ASP A 1 97 ? -18.089 6.025 8.350 1.00 96.88 97 ASP A O 1
ATOM 780 N N . ILE A 1 98 ? -18.619 5.386 10.433 1.00 96.25 98 ILE A N 1
ATOM 781 C CA . ILE A 1 98 ? -17.482 4.457 10.563 1.00 96.25 98 ILE A CA 1
ATOM 782 C C . ILE A 1 98 ? -17.534 3.377 9.474 1.00 96.25 98 ILE A C 1
ATOM 784 O O . ILE A 1 98 ? -16.538 3.174 8.779 1.00 96.25 98 ILE A O 1
ATOM 788 N N . LYS A 1 99 ? -18.687 2.718 9.289 1.00 96.44 99 LYS A N 1
ATOM 789 C CA . LYS A 1 99 ? -18.870 1.681 8.261 1.00 96.44 99 LYS A CA 1
ATOM 790 C C . LYS A 1 99 ? -18.584 2.217 6.855 1.00 96.44 99 LYS A C 1
ATOM 792 O O . LYS A 1 99 ? -17.785 1.629 6.135 1.00 96.44 99 LYS A O 1
ATOM 797 N N . ASN A 1 100 ? -19.177 3.350 6.490 1.00 97.88 100 ASN A N 1
ATOM 798 C CA . ASN A 1 100 ? -19.018 3.938 5.161 1.00 97.88 100 ASN A CA 1
ATOM 799 C C . ASN A 1 100 ? -17.564 4.363 4.894 1.00 97.88 100 ASN A C 1
ATOM 801 O O . ASN A 1 100 ? -17.065 4.237 3.776 1.00 97.88 100 ASN A O 1
ATOM 805 N N . ASN A 1 101 ? -16.863 4.884 5.907 1.00 97.44 101 ASN A N 1
ATOM 806 C CA . ASN A 1 101 ? -15.452 5.236 5.767 1.00 97.44 101 ASN A CA 1
ATOM 807 C C . ASN A 1 101 ? -14.563 3.986 5.658 1.00 97.44 101 ASN A C 1
ATOM 809 O O . ASN A 1 101 ? -13.615 4.014 4.879 1.00 97.44 101 ASN A O 1
ATOM 813 N N . LEU A 1 102 ? -14.883 2.888 6.355 1.00 96.19 102 LEU A N 1
ATOM 814 C CA . LEU A 1 102 ? -14.195 1.600 6.190 1.00 96.19 102 LEU A CA 1
ATOM 815 C C . LEU A 1 102 ? -14.371 1.020 4.785 1.00 96.19 102 LEU A C 1
ATOM 817 O O . LEU A 1 102 ? -13.391 0.590 4.185 1.00 96.19 102 LEU A O 1
ATOM 821 N N . GLU A 1 103 ? -15.590 1.050 4.247 1.00 97.06 103 GLU A N 1
ATOM 822 C CA . GLU A 1 103 ? -15.873 0.587 2.882 1.00 97.06 103 GLU A CA 1
ATOM 823 C C . GLU A 1 103 ? -15.049 1.375 1.854 1.00 97.06 103 GLU A C 1
ATOM 825 O O . GLU A 1 103 ? -14.408 0.785 0.989 1.00 97.06 103 GLU A O 1
ATOM 830 N N . ARG A 1 104 ? -14.939 2.698 2.019 1.00 97.44 104 ARG A N 1
ATOM 831 C CA . ARG A 1 104 ? -14.078 3.541 1.171 1.00 97.44 104 ARG A CA 1
ATOM 832 C C . ARG A 1 104 ? -12.584 3.247 1.328 1.00 97.44 104 ARG A C 1
ATOM 834 O O . ARG A 1 104 ? -11.833 3.377 0.363 1.00 97.44 104 ARG A O 1
ATOM 841 N N . VAL A 1 105 ? -12.125 2.888 2.531 1.00 96.38 105 VAL A N 1
ATOM 842 C CA . VAL A 1 105 ? -10.736 2.438 2.734 1.00 96.38 105 VAL A CA 1
ATOM 843 C C . VAL A 1 105 ? -10.493 1.149 1.951 1.00 96.38 105 VAL A C 1
ATOM 845 O O . VAL A 1 105 ? -9.481 1.052 1.260 1.00 96.38 105 VAL A O 1
ATOM 848 N N . GLU A 1 106 ? -11.423 0.198 2.007 1.00 95.69 106 GLU A N 1
ATOM 849 C CA . GLU A 1 106 ? -11.332 -1.065 1.271 1.00 95.69 106 GLU A CA 1
ATOM 850 C C . GLU A 1 106 ? -11.348 -0.853 -0.251 1.00 95.69 106 GLU A C 1
ATOM 852 O O . GLU A 1 106 ? -10.523 -1.422 -0.965 1.00 95.69 106 GLU A O 1
ATOM 857 N N . GLU A 1 107 ? -12.202 0.039 -0.759 1.00 97.56 107 GLU A N 1
ATOM 858 C CA . GLU A 1 107 ? -12.218 0.426 -2.176 1.00 97.56 107 GLU A CA 1
ATOM 859 C C . GLU A 1 107 ? -10.861 0.975 -2.641 1.00 97.56 107 GLU A C 1
ATOM 861 O O . GLU A 1 107 ? -10.366 0.606 -3.709 1.00 97.56 107 GLU A O 1
ATOM 866 N N . LEU A 1 108 ? -10.223 1.830 -1.835 1.00 97.94 108 LEU A N 1
ATOM 867 C CA . LEU A 1 108 ? -8.902 2.375 -2.154 1.00 97.94 108 LEU A CA 1
ATOM 868 C C . LEU A 1 108 ? -7.793 1.319 -2.036 1.00 97.94 108 LEU A C 1
ATOM 870 O O . LEU A 1 108 ? -6.866 1.334 -2.849 1.00 97.94 108 LEU A O 1
ATOM 874 N N . ARG A 1 109 ? -7.895 0.371 -1.093 1.00 97.44 109 ARG A N 1
ATOM 875 C CA . ARG A 1 109 ? -6.983 -0.785 -1.017 1.00 97.44 109 ARG A CA 1
ATOM 876 C C . ARG A 1 109 ? -7.081 -1.649 -2.268 1.00 97.44 109 ARG A C 1
ATOM 878 O O . ARG A 1 109 ? -6.056 -1.968 -2.868 1.00 97.44 109 ARG A O 1
ATOM 885 N N . LYS A 1 110 ? -8.299 -1.951 -2.716 1.00 97.81 110 LYS A N 1
ATOM 886 C CA . LYS A 1 110 ? -8.522 -2.668 -3.974 1.00 97.81 110 LYS A CA 1
ATOM 887 C C . LYS A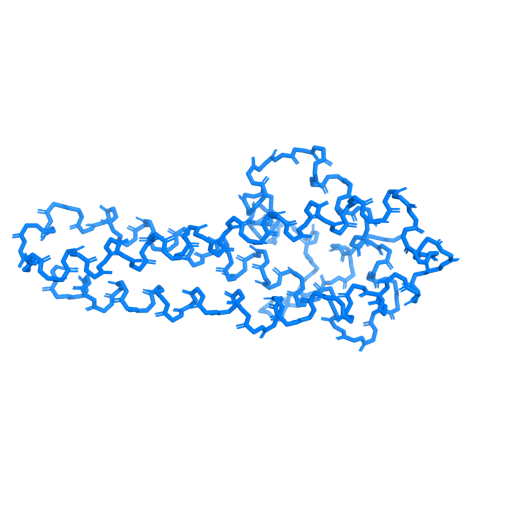 1 110 ? -7.976 -1.889 -5.170 1.00 97.81 110 LYS A C 1
ATOM 889 O O . LYS A 1 110 ? -7.291 -2.459 -6.010 1.00 97.81 110 LYS A O 1
ATOM 894 N N . LYS A 1 111 ? -8.176 -0.568 -5.209 1.00 98.38 111 LYS A N 1
ATOM 895 C CA . LYS A 1 111 ? -7.611 0.288 -6.260 1.00 98.38 111 LYS A CA 1
ATOM 896 C C . LYS A 1 111 ? -6.080 0.240 -6.305 1.00 98.38 111 LYS A C 1
ATOM 898 O O . LYS A 1 111 ? -5.516 0.264 -7.398 1.00 98.38 111 LYS A O 1
ATOM 903 N N . TRP A 1 112 ? -5.402 0.168 -5.158 1.00 98.50 112 TRP A N 1
ATOM 904 C CA . TRP A 1 112 ? -3.954 -0.067 -5.109 1.00 98.50 112 TRP A CA 1
ATOM 905 C C . TRP A 1 112 ? -3.576 -1.404 -5.760 1.00 98.50 112 TRP A C 1
ATOM 907 O O . TRP A 1 112 ? -2.698 -1.433 -6.621 1.00 98.50 112 TRP A O 1
ATOM 917 N N . GLN A 1 113 ? -4.268 -2.487 -5.404 1.00 98.56 113 GLN A N 1
ATOM 918 C CA . GLN A 1 113 ? -4.015 -3.818 -5.963 1.00 98.56 113 GLN A CA 1
ATOM 919 C C . GLN A 1 113 ? -4.256 -3.851 -7.477 1.00 98.56 113 GLN A C 1
ATOM 921 O O . GLN A 1 113 ? -3.368 -4.253 -8.223 1.00 98.56 113 GLN A O 1
ATOM 926 N N . ASP A 1 114 ? -5.391 -3.317 -7.935 1.00 98.50 114 ASP A N 1
ATOM 927 C CA . ASP A 1 114 ? -5.729 -3.210 -9.359 1.00 98.50 114 ASP A CA 1
ATOM 928 C C . ASP A 1 114 ? -4.690 -2.372 -10.125 1.00 98.50 114 ASP A C 1
ATOM 930 O O . ASP A 1 114 ? -4.384 -2.646 -11.283 1.00 98.50 114 ASP A O 1
ATOM 934 N N . THR A 1 115 ? -4.131 -1.338 -9.488 1.00 98.56 115 THR A N 1
ATOM 935 C CA . THR A 1 115 ? -3.064 -0.513 -10.077 1.00 98.56 115 THR A CA 1
ATOM 936 C C . THR A 1 115 ? -1.781 -1.318 -10.257 1.00 98.56 115 THR A C 1
ATOM 938 O O . THR A 1 115 ? -1.163 -1.250 -11.318 1.00 98.56 115 THR A O 1
ATOM 941 N N . VAL A 1 116 ? -1.388 -2.106 -9.255 1.00 98.69 116 VAL A N 1
ATOM 942 C CA . VAL A 1 116 ? -0.214 -2.984 -9.349 1.00 98.69 116 VAL A CA 1
ATOM 943 C C . VAL A 1 116 ? -0.411 -4.057 -10.417 1.00 98.69 116 VAL A C 1
ATOM 945 O O . VAL A 1 116 ? 0.483 -4.256 -11.241 1.00 98.69 116 VAL A O 1
ATOM 948 N N . ASP A 1 117 ? -1.583 -4.687 -10.463 1.00 98.62 117 ASP A N 1
ATOM 949 C CA . ASP A 1 117 ? -1.901 -5.700 -11.472 1.00 98.62 117 ASP A CA 1
ATOM 950 C C . ASP A 1 117 ? -1.863 -5.112 -12.894 1.00 98.62 117 ASP A C 1
ATOM 952 O O . ASP A 1 117 ? -1.322 -5.744 -13.804 1.00 98.62 117 ASP A O 1
ATOM 956 N N . LYS A 1 118 ? -2.341 -3.875 -13.091 1.00 98.50 118 LYS A N 1
ATOM 957 C CA . LYS A 1 118 ? -2.243 -3.177 -14.385 1.00 98.50 118 LYS A CA 1
ATOM 958 C C . LYS A 1 118 ? -0.807 -2.856 -14.783 1.00 98.50 118 LYS A C 1
ATOM 960 O O . LYS A 1 118 ? -0.431 -3.153 -15.912 1.00 98.50 118 LYS A O 1
ATOM 965 N N . ILE A 1 119 ? 0.005 -2.329 -13.863 1.00 98.38 119 ILE A N 1
ATOM 966 C CA . ILE A 1 119 ? 1.431 -2.065 -14.121 1.00 98.38 119 ILE A CA 1
ATOM 967 C C . ILE A 1 119 ? 2.139 -3.352 -14.571 1.00 98.38 119 ILE A C 1
ATOM 969 O O . ILE A 1 119 ? 2.919 -3.328 -15.523 1.00 98.38 119 ILE A O 1
ATOM 973 N N . ILE A 1 120 ? 1.859 -4.481 -13.909 1.00 98.56 120 ILE A N 1
ATOM 974 C CA . ILE A 1 120 ? 2.408 -5.786 -14.295 1.00 98.56 120 ILE A CA 1
ATOM 975 C C . ILE A 1 120 ? 1.934 -6.178 -15.694 1.00 98.56 120 ILE A C 1
ATOM 977 O O . ILE A 1 120 ? 2.768 -6.507 -16.536 1.00 98.56 120 ILE A O 1
ATOM 981 N N . ALA A 1 121 ? 0.625 -6.139 -15.947 1.00 98.38 121 ALA A N 1
ATOM 982 C CA . ALA A 1 121 ? 0.045 -6.571 -17.214 1.00 98.38 121 ALA A CA 1
ATOM 983 C C . ALA A 1 121 ? 0.554 -5.738 -18.403 1.00 98.38 121 ALA A C 1
ATOM 985 O O . ALA A 1 121 ? 0.929 -6.295 -19.433 1.00 98.38 121 ALA A O 1
ATOM 986 N N . GLU A 1 122 ? 0.623 -4.415 -18.254 1.00 98.19 122 GLU A N 1
ATOM 987 C CA . GLU A 1 122 ? 1.127 -3.509 -19.290 1.00 98.19 122 GLU A CA 1
ATOM 988 C C . GLU A 1 122 ? 2.617 -3.717 -19.545 1.00 98.19 122 GLU A C 1
ATOM 990 O O . GLU A 1 122 ? 3.051 -3.727 -20.698 1.00 98.19 122 GLU A O 1
ATOM 995 N N . HIS A 1 123 ? 3.405 -3.944 -18.490 1.00 97.56 123 HIS A N 1
ATOM 996 C CA . HIS A 1 123 ? 4.810 -4.300 -18.647 1.00 97.56 123 HIS A CA 1
ATOM 997 C C . HIS A 1 123 ? 4.958 -5.641 -19.370 1.00 97.56 123 HIS A C 1
ATOM 999 O O . HIS A 1 123 ? 5.745 -5.754 -20.307 1.00 97.56 123 HIS A O 1
ATOM 1005 N N . GLU A 1 124 ? 4.191 -6.667 -18.999 1.00 96.88 124 GLU A N 1
ATOM 1006 C CA . GLU A 1 124 ? 4.215 -7.973 -19.667 1.00 96.88 124 GLU A CA 1
ATOM 1007 C C . GLU A 1 124 ? 3.856 -7.876 -21.152 1.00 96.88 124 GLU A C 1
ATOM 1009 O O . GLU A 1 124 ? 4.584 -8.447 -21.969 1.00 96.88 124 GLU A O 1
ATOM 1014 N N . ALA A 1 125 ? 2.839 -7.086 -21.494 1.00 97.50 125 ALA A N 1
ATOM 1015 C CA . ALA A 1 125 ? 2.401 -6.832 -22.865 1.00 97.50 125 ALA A CA 1
ATOM 1016 C C . ALA A 1 125 ? 3.335 -5.913 -23.675 1.00 97.50 125 ALA A C 1
ATOM 1018 O O . ALA A 1 125 ? 3.111 -5.738 -24.869 1.00 97.50 125 ALA A O 1
ATOM 1019 N N . ASP A 1 126 ? 4.363 -5.333 -23.043 1.00 96.62 126 ASP A N 1
ATOM 1020 C CA . ASP A 1 126 ? 5.207 -4.287 -23.635 1.00 96.62 126 ASP A CA 1
ATOM 1021 C C . ASP A 1 126 ? 4.386 -3.114 -24.200 1.00 96.62 126 ASP A C 1
ATOM 1023 O O . ASP A 1 126 ? 4.661 -2.575 -25.276 1.00 96.62 126 ASP A O 1
ATOM 1027 N N . THR A 1 127 ? 3.329 -2.728 -23.479 1.00 94.31 127 THR A N 1
ATOM 1028 C CA . THR A 1 127 ? 2.433 -1.644 -23.888 1.00 94.31 127 THR A CA 1
ATOM 1029 C C . THR A 1 127 ? 3.244 -0.386 -24.163 1.00 94.31 127 THR A C 1
ATOM 1031 O O . THR A 1 127 ? 3.990 0.071 -23.305 1.00 94.31 127 THR A O 1
ATOM 1034 N N . SER A 1 128 ? 3.103 0.192 -25.356 1.00 91.75 128 SER A N 1
ATOM 1035 C CA . SER A 1 128 ? 3.845 1.395 -25.762 1.00 91.75 128 SER A CA 1
ATOM 1036 C C . SER A 1 128 ? 5.379 1.252 -25.709 1.00 91.75 128 SER A C 1
ATOM 1038 O O . SER A 1 128 ? 6.079 2.257 -25.596 1.00 91.75 128 SER A O 1
ATOM 1040 N N . GLY A 1 129 ? 5.914 0.027 -25.789 1.00 92.56 129 GLY A N 1
ATOM 1041 C CA . GLY A 1 129 ? 7.358 -0.229 -25.799 1.00 92.56 129 GLY A CA 1
ATOM 1042 C C . GLY A 1 129 ? 8.045 0.046 -24.459 1.00 92.56 129 GLY A C 1
ATOM 1043 O O . GLY A 1 129 ? 9.219 0.432 -24.432 1.00 92.56 129 GLY A O 1
ATOM 1044 N N . ILE A 1 130 ? 7.330 -0.086 -23.337 1.00 93.75 130 ILE A N 1
ATOM 1045 C CA . ILE A 1 130 ? 7.848 0.271 -22.007 1.00 93.75 130 ILE A CA 1
ATOM 1046 C C . ILE A 1 130 ? 8.991 -0.621 -21.518 1.00 93.75 130 ILE A C 1
ATOM 1048 O O . ILE A 1 130 ? 9.699 -0.223 -20.595 1.00 93.75 130 ILE A O 1
ATOM 1052 N N . LYS A 1 131 ? 9.231 -1.779 -22.143 1.00 92.56 131 LYS A N 1
ATOM 1053 C CA . LYS A 1 131 ? 10.414 -2.616 -21.879 1.00 92.56 131 LYS A CA 1
ATOM 1054 C C . LYS A 1 131 ? 11.674 -2.148 -22.605 1.00 92.56 131 LYS A C 1
ATOM 1056 O O . LYS A 1 131 ? 12.739 -2.708 -22.358 1.00 92.56 131 LYS A O 1
ATOM 1061 N N . SER A 1 132 ? 11.580 -1.151 -23.488 1.00 91.25 132 SER A N 1
ATOM 1062 C CA . SER A 1 132 ? 12.723 -0.672 -24.281 1.00 91.25 132 SER A CA 1
ATOM 1063 C C . SER A 1 132 ? 13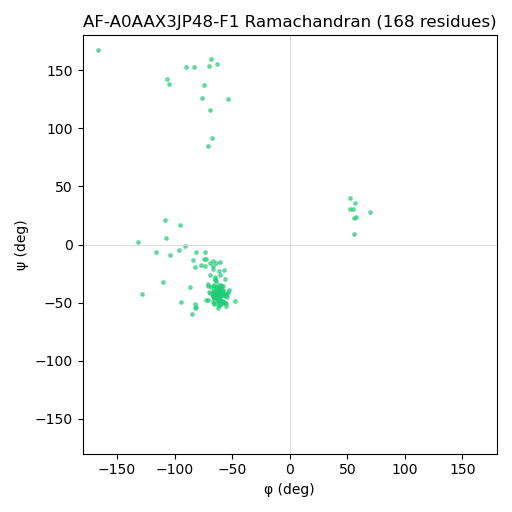.901 -0.205 -23.421 1.00 91.25 132 SER A C 1
ATOM 1065 O O . SER A 1 132 ? 15.051 -0.454 -23.778 1.00 91.25 132 SER A O 1
ATOM 1067 N N . ASN A 1 133 ? 13.625 0.467 -22.301 1.00 92.62 133 ASN A N 1
ATOM 1068 C CA . ASN A 1 133 ? 14.596 0.833 -21.270 1.00 92.62 133 ASN A CA 1
ATOM 1069 C C . ASN A 1 133 ? 13.884 1.288 -19.983 1.00 92.62 133 ASN A C 1
ATOM 1071 O O . ASN A 1 133 ? 12.685 1.588 -19.972 1.00 92.62 133 ASN A O 1
ATOM 1075 N N . GLU A 1 134 ? 14.642 1.397 -18.892 1.00 93.06 134 GLU A N 1
ATOM 1076 C CA . GLU A 1 134 ? 14.116 1.756 -17.574 1.00 93.06 134 GLU A CA 1
ATOM 1077 C C . GLU A 1 134 ? 13.543 3.181 -17.521 1.00 93.06 134 GLU A C 1
ATOM 1079 O O . GLU A 1 134 ? 12.612 3.443 -16.759 1.00 93.06 134 GLU A O 1
ATOM 1084 N N . GLU A 1 135 ? 14.070 4.114 -18.320 1.00 93.44 135 GLU A N 1
ATOM 1085 C CA . GLU A 1 135 ? 13.546 5.484 -18.386 1.00 93.44 135 GLU A CA 1
ATOM 1086 C C . GLU A 1 135 ? 12.140 5.528 -18.985 1.00 93.44 135 GLU A C 1
ATOM 1088 O O . GLU A 1 135 ? 11.260 6.207 -18.451 1.00 93.44 135 GLU A O 1
ATOM 1093 N N . THR A 1 136 ? 11.910 4.758 -20.043 1.00 94.62 136 THR A N 1
ATOM 1094 C CA . THR A 1 136 ? 10.608 4.644 -20.703 1.00 94.62 136 THR A CA 1
ATOM 1095 C C . THR A 1 136 ? 9.587 4.033 -19.751 1.00 94.62 136 THR A C 1
ATOM 1097 O O . THR A 1 136 ? 8.508 4.601 -19.575 1.00 94.62 136 THR A O 1
ATOM 1100 N N . LEU A 1 137 ? 9.958 2.959 -19.044 1.00 95.50 137 LEU A N 1
ATOM 1101 C CA . LEU A 1 137 ? 9.136 2.373 -17.985 1.00 95.50 137 LEU A CA 1
ATOM 1102 C C . LEU A 1 137 ? 8.786 3.396 -16.894 1.00 95.50 137 LEU A C 1
ATOM 1104 O O . LEU A 1 137 ? 7.613 3.557 -16.554 1.00 95.50 137 LEU A O 1
ATOM 1108 N N . ARG A 1 138 ? 9.782 4.115 -16.356 1.00 94.94 138 ARG A N 1
ATOM 1109 C CA . ARG A 1 138 ? 9.558 5.148 -15.328 1.00 94.94 138 ARG A CA 1
ATOM 1110 C C . ARG A 1 138 ? 8.602 6.230 -15.809 1.00 94.94 138 ARG A C 1
ATOM 1112 O O . ARG A 1 138 ? 7.670 6.578 -15.091 1.00 94.94 138 ARG A O 1
ATOM 1119 N N . ASN A 1 139 ? 8.848 6.779 -16.996 1.00 94.44 139 ASN A N 1
ATOM 1120 C CA . ASN A 1 139 ? 8.046 7.865 -17.550 1.00 94.44 139 ASN A CA 1
ATOM 1121 C C . ASN A 1 139 ? 6.613 7.419 -17.815 1.00 94.44 139 ASN A C 1
ATOM 1123 O O . ASN A 1 139 ? 5.683 8.166 -17.513 1.00 94.44 139 ASN A O 1
ATOM 1127 N N . TYR A 1 140 ? 6.433 6.198 -18.310 1.00 96.06 140 TYR A N 1
ATOM 1128 C CA . TYR A 1 140 ? 5.115 5.621 -18.496 1.00 96.06 140 TYR A CA 1
ATOM 1129 C C . TYR A 1 140 ? 4.383 5.472 -17.161 1.00 96.06 140 TYR A C 1
ATOM 1131 O O . TYR A 1 140 ? 3.310 6.053 -17.001 1.00 96.06 140 TYR A O 1
ATOM 1139 N N . VAL A 1 141 ? 4.986 4.798 -16.175 1.00 96.31 141 VAL A N 1
ATOM 1140 C CA . VAL A 1 141 ? 4.344 4.573 -14.871 1.00 96.31 141 VAL A CA 1
ATOM 1141 C C . VAL A 1 141 ? 4.026 5.894 -14.165 1.00 96.31 141 VAL A C 1
ATOM 1143 O O . VAL A 1 141 ? 2.927 6.055 -13.639 1.00 96.31 141 VAL A O 1
ATOM 1146 N N . ASP A 1 142 ? 4.939 6.867 -14.201 1.00 95.12 142 ASP A N 1
ATOM 1147 C CA . ASP A 1 142 ? 4.696 8.217 -13.682 1.00 95.12 142 ASP A CA 1
ATOM 1148 C C . ASP A 1 142 ? 3.533 8.890 -14.431 1.00 95.12 142 ASP A C 1
ATOM 1150 O O . ASP A 1 142 ? 2.588 9.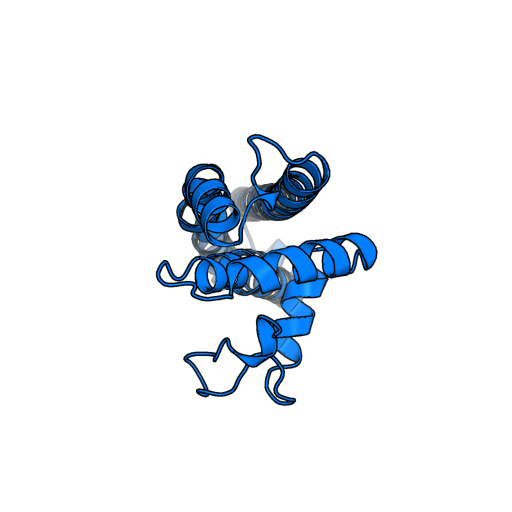358 -13.810 1.00 95.12 142 ASP A O 1
ATOM 1154 N N . SER A 1 143 ? 3.514 8.875 -15.765 1.00 95.62 143 SER A N 1
ATOM 1155 C CA . SER A 1 143 ? 2.433 9.517 -16.530 1.00 95.62 143 SER A CA 1
ATOM 1156 C C . SER A 1 143 ? 1.050 8.904 -16.274 1.00 95.62 143 SER A C 1
ATOM 1158 O O . SER A 1 143 ? 0.073 9.641 -16.161 1.00 95.62 143 SER A O 1
ATOM 1160 N N . GLN A 1 144 ? 0.965 7.575 -16.162 1.00 97.00 144 GLN A N 1
ATOM 1161 C CA . GLN A 1 144 ? -0.308 6.858 -16.074 1.00 97.00 144 GLN A CA 1
ATOM 1162 C C . GLN A 1 144 ? -0.830 6.756 -14.637 1.00 97.00 144 GLN A C 1
ATOM 1164 O O . GLN A 1 144 ? -2.036 6.838 -14.405 1.00 97.00 144 GLN A O 1
ATOM 1169 N N . TYR A 1 145 ? 0.064 6.593 -13.658 1.00 97.12 145 TYR A N 1
ATOM 1170 C CA . TYR A 1 145 ? -0.320 6.192 -12.301 1.00 97.12 145 TYR A CA 1
ATOM 1171 C C . TYR A 1 145 ? -0.027 7.236 -11.226 1.00 97.12 145 TYR A C 1
ATOM 1173 O O . TYR A 1 145 ? -0.476 7.073 -10.089 1.00 97.12 145 TYR A O 1
ATOM 1181 N N . ASN A 1 146 ? 0.656 8.337 -11.549 1.00 94.81 146 ASN A N 1
ATOM 1182 C CA . ASN A 1 146 ? 1.014 9.367 -10.570 1.00 94.81 146 ASN A CA 1
ATOM 1183 C C . ASN A 1 146 ? -0.202 9.937 -9.820 1.00 94.81 146 ASN A C 1
ATOM 1185 O O . ASN A 1 146 ? -0.153 10.060 -8.599 1.00 94.81 146 ASN A O 1
ATOM 1189 N N . THR A 1 147 ? -1.322 10.209 -10.499 1.00 96.69 147 THR A N 1
ATOM 1190 C CA . THR A 1 147 ? -2.550 10.685 -9.833 1.00 96.69 147 THR A CA 1
ATOM 1191 C C . THR A 1 147 ? -3.071 9.680 -8.806 1.00 96.69 147 THR A C 1
ATOM 1193 O O . THR A 1 147 ? -3.431 10.058 -7.689 1.00 96.69 147 THR A O 1
ATOM 1196 N N . ILE A 1 148 ? -3.068 8.388 -9.137 1.00 97.44 148 ILE A N 1
ATOM 1197 C CA . ILE A 1 148 ? -3.523 7.351 -8.208 1.00 97.44 148 ILE A CA 1
ATOM 1198 C C . ILE A 1 148 ? -2.578 7.286 -7.003 1.00 97.44 148 ILE A C 1
ATOM 1200 O O . ILE A 1 148 ? -3.031 7.380 -5.860 1.00 97.44 148 ILE A O 1
ATOM 1204 N N . LEU A 1 149 ? -1.272 7.192 -7.264 1.00 96.81 149 LEU A N 1
ATOM 1205 C CA . LEU A 1 149 ? -0.234 7.018 -6.247 1.00 96.81 149 LEU A CA 1
ATOM 1206 C C . LEU A 1 149 ? -0.117 8.223 -5.304 1.00 96.81 149 LEU A C 1
ATOM 1208 O O . LEU A 1 149 ? -0.017 8.038 -4.093 1.00 96.81 149 LEU A O 1
ATOM 1212 N N . LYS A 1 150 ? -0.148 9.449 -5.841 1.00 95.19 150 LYS A N 1
ATOM 1213 C CA . LYS A 1 150 ? 0.149 10.682 -5.090 1.00 95.19 150 LYS A CA 1
ATOM 1214 C C . LYS A 1 150 ? -1.077 11.510 -4.711 1.00 95.19 150 LYS A C 1
ATOM 1216 O O . LYS A 1 150 ? -0.939 12.472 -3.961 1.00 95.19 150 LYS A O 1
ATOM 1221 N N . THR A 1 151 ? -2.273 11.190 -5.207 1.00 95.88 151 THR A N 1
ATOM 1222 C CA . THR A 1 151 ? -3.483 11.981 -4.905 1.00 95.88 151 THR A CA 1
ATOM 1223 C C . THR A 1 151 ? -4.638 11.135 -4.403 1.00 95.88 151 THR A C 1
ATOM 1225 O O . THR A 1 151 ? -5.316 11.533 -3.457 1.00 95.88 151 THR A O 1
ATOM 1228 N N . GLU A 1 152 ? -4.895 9.976 -5.002 1.00 97.56 152 GLU A N 1
ATOM 1229 C CA . GLU A 1 152 ? -6.051 9.167 -4.614 1.00 97.56 152 GLU A CA 1
ATOM 1230 C C . GLU A 1 152 ? -5.791 8.297 -3.388 1.00 97.56 152 GLU A C 1
ATOM 1232 O O . GLU A 1 152 ? -6.517 8.420 -2.402 1.00 97.56 152 GLU A O 1
ATOM 1237 N N . LEU A 1 153 ? -4.742 7.472 -3.406 1.00 97.81 153 LEU A N 1
ATOM 1238 C CA . LEU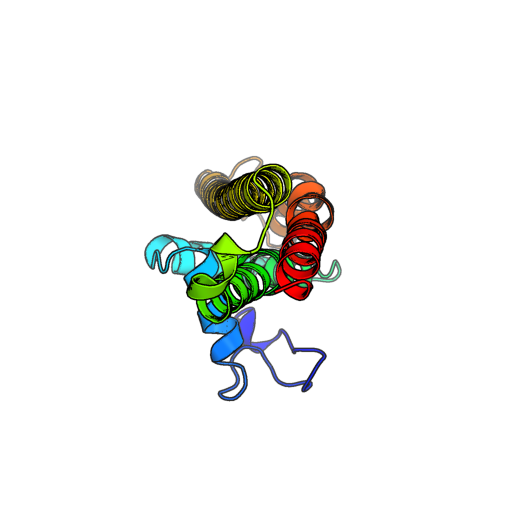 A 1 153 ? -4.402 6.594 -2.281 1.00 97.81 153 LEU A CA 1
ATOM 1239 C C . LEU A 1 153 ? -4.112 7.351 -0.969 1.00 97.81 153 LEU A C 1
ATOM 1241 O O . LEU A 1 153 ? -4.580 6.898 0.079 1.00 97.81 153 LEU A O 1
ATOM 1245 N N . PRO A 1 154 ? -3.470 8.541 -0.970 1.00 96.94 154 PRO A N 1
ATOM 1246 C CA . PRO A 1 154 ? -3.307 9.337 0.248 1.00 96.94 154 PRO A CA 1
ATOM 1247 C C . PRO A 1 154 ? -4.618 9.700 0.963 1.00 96.94 154 PRO A C 1
ATOM 1249 O O . PRO A 1 154 ? -4.608 9.944 2.173 1.00 96.94 154 PRO A O 1
ATOM 1252 N N . LYS A 1 155 ? -5.770 9.690 0.268 1.00 96.94 155 LYS A N 1
ATOM 1253 C CA . LYS A 1 155 ? -7.086 9.959 0.879 1.00 96.94 155 LYS A CA 1
ATOM 1254 C C . LYS A 1 155 ? -7.450 8.948 1.968 1.00 96.94 155 LYS A C 1
ATOM 1256 O O . LYS A 1 155 ? -8.219 9.305 2.863 1.00 96.94 155 LYS A O 1
ATOM 1261 N N . ILE A 1 156 ? -6.860 7.744 1.957 1.00 96.56 156 ILE A N 1
ATOM 1262 C CA . ILE A 1 156 ? -7.030 6.746 3.027 1.00 96.56 156 ILE A CA 1
ATOM 1263 C C . ILE A 1 156 ? -6.708 7.358 4.395 1.00 96.56 156 ILE A C 1
ATOM 1265 O O . ILE A 1 156 ? -7.437 7.120 5.355 1.00 96.56 156 ILE A O 1
ATOM 1269 N N . LYS A 1 157 ? -5.681 8.214 4.488 1.00 94.50 157 LYS A N 1
ATOM 1270 C CA . LYS A 1 157 ? -5.307 8.878 5.746 1.00 94.50 157 LYS A CA 1
ATOM 1271 C C . LYS A 1 157 ? -6.454 9.712 6.322 1.00 94.50 157 LYS A C 1
ATOM 1273 O O . LYS A 1 157 ? -6.708 9.665 7.522 1.00 94.50 157 LYS A O 1
ATOM 1278 N N . GLY A 1 158 ? -7.164 10.457 5.473 1.00 95.44 158 GLY A N 1
ATOM 1279 C CA . GLY A 1 158 ? -8.307 11.266 5.898 1.00 95.44 158 GLY A CA 1
ATOM 1280 C C . GLY A 1 158 ? -9.502 10.415 6.338 1.00 95.44 158 GLY A C 1
ATOM 1281 O O . GLY A 1 158 ? -10.179 10.761 7.304 1.00 95.44 158 GLY A O 1
ATOM 1282 N N . LEU A 1 159 ? -9.745 9.284 5.668 1.00 96.44 159 LEU A N 1
ATOM 1283 C CA . LEU A 1 159 ? -10.787 8.326 6.064 1.00 96.44 159 LEU A CA 1
ATOM 1284 C C . LEU A 1 159 ? -10.464 7.683 7.418 1.00 96.44 159 LEU A C 1
ATOM 1286 O O . LEU A 1 159 ? -11.326 7.635 8.293 1.00 96.44 159 LEU A O 1
ATOM 1290 N N . TYR A 1 160 ? -9.208 7.277 7.613 1.00 93.12 160 TYR A N 1
ATOM 1291 C CA . TYR A 1 160 ? -8.704 6.774 8.888 1.00 93.12 160 TYR A CA 1
ATOM 1292 C C . TYR A 1 160 ? -8.927 7.785 10.021 1.00 93.12 160 TYR A C 1
ATOM 1294 O O . TYR A 1 160 ? -9.523 7.448 11.041 1.00 93.12 160 TYR A O 1
ATOM 1302 N N . GLN A 1 161 ? -8.533 9.047 9.824 1.00 94.06 161 GLN A N 1
ATOM 1303 C CA . GLN A 1 161 ? -8.716 10.097 10.831 1.00 94.06 161 GLN A CA 1
ATOM 1304 C C . GLN A 1 161 ? -10.188 10.285 11.223 1.00 94.06 161 GLN A C 1
ATOM 1306 O O . GLN A 1 161 ? -10.487 10.436 12.406 1.00 94.06 161 GLN A O 1
ATOM 1311 N N . LYS A 1 162 ? -11.118 10.226 10.261 1.00 95.75 162 LYS A N 1
ATOM 1312 C CA . LYS A 1 162 ? -12.562 10.292 10.549 1.00 95.75 162 LYS A CA 1
ATOM 1313 C C . LYS A 1 162 ? -13.025 9.126 11.423 1.00 95.75 162 LYS A C 1
ATOM 1315 O O . LYS A 1 162 ? -13.722 9.351 12.410 1.00 95.75 162 LYS A O 1
ATOM 1320 N N . ILE A 1 163 ? -12.591 7.904 11.107 1.00 94.81 163 ILE A N 1
ATOM 1321 C CA . ILE A 1 163 ? -12.914 6.711 11.902 1.00 94.81 163 ILE A CA 1
ATOM 1322 C C . ILE A 1 163 ? -12.381 6.869 13.332 1.00 94.81 163 ILE A C 1
ATOM 1324 O O . ILE A 1 163 ? -13.141 6.731 14.291 1.00 94.81 163 ILE A O 1
ATOM 1328 N N . THR A 1 164 ? -11.105 7.224 13.488 1.00 92.44 164 THR A N 1
ATOM 1329 C CA . THR A 1 164 ? -10.472 7.403 14.803 1.00 92.44 164 THR A CA 1
ATOM 1330 C C . THR A 1 164 ? -11.135 8.510 15.620 1.00 92.44 164 THR A C 1
ATOM 1332 O O . THR A 1 164 ? -11.319 8.343 16.824 1.00 92.44 164 THR A O 1
ATOM 1335 N N . ASN A 1 165 ? -11.567 9.603 14.986 1.00 94.06 165 ASN A N 1
ATOM 1336 C CA . ASN A 1 165 ? -12.278 10.693 15.657 1.00 94.06 165 ASN A CA 1
ATOM 1337 C C . ASN A 1 165 ? -13.662 10.283 16.179 1.00 94.06 165 ASN A C 1
ATOM 1339 O O . ASN A 1 165 ? -14.066 10.735 17.246 1.00 94.06 165 ASN A O 1
ATOM 1343 N N . ASN A 1 166 ? -14.397 9.423 15.470 1.00 92.81 166 ASN A N 1
ATOM 1344 C CA . ASN A 1 166 ? -15.651 8.881 16.005 1.00 92.81 166 ASN A CA 1
ATOM 1345 C C . ASN A 1 166 ? -15.379 7.916 17.160 1.00 92.81 166 ASN A C 1
ATOM 1347 O O . ASN A 1 166 ? -16.048 7.960 18.190 1.00 92.81 166 ASN A O 1
ATOM 1351 N N . LEU A 1 167 ? -14.353 7.079 17.015 1.00 93.44 167 LEU A N 1
ATOM 1352 C CA . LEU A 1 167 ? -13.973 6.107 18.029 1.00 93.44 167 LEU A CA 1
ATOM 1353 C C . LEU A 1 167 ? -13.382 6.752 19.290 1.00 93.44 167 LEU A C 1
ATOM 1355 O O . LEU A 1 167 ? -13.477 6.161 20.361 1.00 93.44 167 LEU A O 1
ATOM 1359 N N . SER A 1 168 ? -12.785 7.944 19.227 1.00 92.75 168 SER A N 1
ATOM 1360 C CA . SER A 1 168 ? -12.217 8.620 20.406 1.00 92.75 168 SER A CA 1
ATOM 1361 C C . SER A 1 168 ? -13.268 9.006 21.456 1.00 92.75 168 SER A C 1
ATOM 1363 O O . SER A 1 168 ? -12.909 9.228 22.609 1.00 92.75 168 SER A O 1
ATOM 1365 N N . LYS A 1 169 ? -14.556 8.999 21.088 1.00 91.69 169 LYS A N 1
ATOM 1366 C CA . LYS A 1 169 ? -15.692 9.277 21.978 1.00 91.69 169 LYS A CA 1
ATOM 1367 C C . LYS A 1 169 ? -16.015 8.136 22.959 1.00 91.69 169 LYS A C 1
ATOM 1369 O O . LYS A 1 169 ? -16.817 8.350 23.866 1.00 91.69 169 LYS A O 1
ATOM 1374 N N . ILE A 1 170 ? -15.445 6.935 22.774 1.00 92.19 170 ILE A N 1
ATOM 1375 C CA . ILE A 1 170 ? -15.843 5.696 23.485 1.00 92.19 170 ILE A CA 1
ATOM 1376 C C . ILE A 1 170 ? -14.705 4.865 24.074 1.00 92.19 170 ILE A C 1
ATOM 1378 O O . ILE A 1 170 ? -13.554 4.981 23.601 1.00 92.19 170 ILE A O 1
#

Solvent-accessible surface area (backbone atoms only — not comparable to full-atom values): 9075 Å² total; per-residue (Å²): 126,54,38,42,72,71,43,53,43,87,92,74,68,45,32,44,65,38,80,90,30,46,63,57,53,5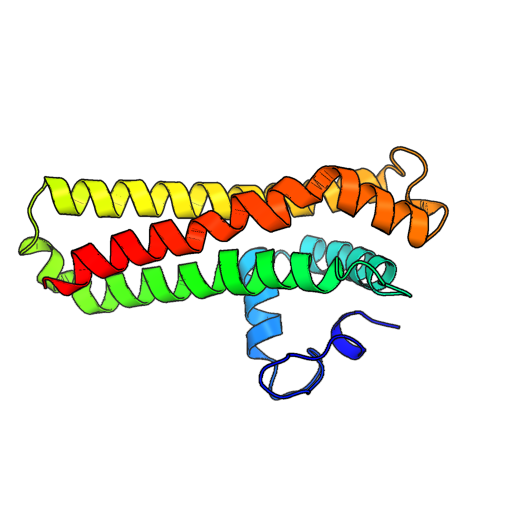1,30,40,38,55,42,50,72,61,41,58,70,60,51,53,55,46,49,53,53,46,19,42,37,42,57,86,50,84,79,50,55,59,58,43,53,46,41,30,33,26,47,32,42,24,47,47,45,55,51,46,55,48,55,48,63,77,39,54,92,44,53,82,76,52,54,72,65,57,53,48,51,40,51,56,37,50,54,53,41,49,54,46,38,49,50,52,40,54,50,52,54,46,55,46,52,41,52,75,68,35,53,94,54,29,70,79,42,47,65,48,34,39,53,49,50,48,71,74,39,39,62,50,42,74,56,52,38,54,48,35,53,60,38,43,51,53,40,52,60,61,51,69,78,95